Protein AF-A0A949HRX6-F1 (afdb_monomer_lite)

Secondary structure (DSSP, 8-state):
---GGGGGTTTHHHHHHHHHHHHHHHHHHHHHHHHHHHHHHHHHHTTB---HHHHHHHHHHHTHHHHHHHHHHHHHHHTTSS-HHHHHHHHHHHHHHHHHHHHHHHHHSPBPPPPPP---TT----

Foldseek 3Di:
DDDPCVVCVVVVVVVVVVVVVVVVVVVLLVQLVVQLVVLVVLLVVVQFPADSVRSSVQLSVLLVVLVVLLVVLVVCVVVVNDDPVVNVVSVVSSVVSSVVSSNVVSVVGDGNDPDDPPPDPPPDDD

Radius of gyration: 23.55 Å; chains: 1; bounding box: 54×34×90 Å

Sequence (126 aa):
LEPLWNAWAPLLPIFSAAVIAIGLLLCWTVLAAVYFFPVRLAGFFMNRHINLMAAWKLSAAALLPGALVMTGGVLLYNAGWLQLAAFGGFFVAHFVIGWIYAAMSLVFVPRATGAPPKGNPFKKKR

Structure (mmCIF, N/CA/C/O backbone):
data_AF-A0A949HRX6-F1
#
_entry.id   AF-A0A949HRX6-F1
#
loop_
_atom_site.group_PDB
_atom_site.id
_atom_site.type_symbol
_atom_site.label_atom_id
_atom_site.label_alt_id
_atom_site.label_comp_id
_atom_site.label_asym_id
_atom_site.label_entity_id
_atom_site.label_seq_id
_atom_site.pdbx_PDB_ins_code
_atom_site.Cartn_x
_atom_site.Cartn_y
_atom_site.Cartn_z
_atom_site.occupancy
_atom_site.B_iso_or_equiv
_atom_site.auth_seq_id
_atom_site.auth_comp_id
_atom_site.auth_asym_id
_atom_site.auth_atom_id
_atom_site.pdbx_PDB_model_num
ATOM 1 N N . LEU A 1 1 ? 15.149 1.692 -44.401 1.00 76.00 1 LEU A N 1
ATOM 2 C CA . LEU A 1 1 ? 14.090 2.508 -43.770 1.00 76.00 1 LEU A CA 1
ATOM 3 C C . LEU A 1 1 ? 14.263 2.363 -42.273 1.00 76.00 1 LEU A C 1
ATOM 5 O O . LEU A 1 1 ? 14.181 1.238 -41.796 1.00 76.00 1 LEU A O 1
ATOM 9 N N . GLU A 1 2 ? 14.580 3.443 -41.561 1.00 80.75 2 GLU A N 1
ATOM 10 C CA . GLU A 1 2 ? 14.534 3.389 -40.100 1.00 80.75 2 GLU A CA 1
ATOM 11 C C . GLU A 1 2 ? 13.076 3.394 -39.623 1.00 80.75 2 GLU A C 1
ATOM 13 O O . GLU A 1 2 ? 12.230 4.039 -40.252 1.00 80.75 2 GLU A O 1
ATOM 18 N N . PRO A 1 3 ? 12.750 2.670 -38.543 1.00 84.81 3 PRO A N 1
ATOM 19 C CA . PRO A 1 3 ? 11.408 2.688 -37.989 1.00 84.81 3 PRO A CA 1
ATOM 20 C C . PRO A 1 3 ? 11.033 4.084 -37.476 1.00 84.81 3 PRO A C 1
ATOM 22 O O . PRO A 1 3 ? 11.808 4.718 -36.765 1.00 84.81 3 PRO A O 1
ATOM 25 N N . LEU A 1 4 ? 9.800 4.529 -37.733 1.00 83.44 4 LEU A N 1
ATOM 26 C CA . LEU A 1 4 ? 9.283 5.825 -37.257 1.00 83.44 4 LEU A CA 1
ATOM 27 C C . LEU A 1 4 ? 9.325 5.990 -35.723 1.00 83.44 4 LEU A C 1
ATOM 29 O O . LEU A 1 4 ? 9.317 7.114 -35.224 1.00 83.44 4 LEU A O 1
ATOM 33 N N . TRP A 1 5 ? 9.393 4.891 -34.962 1.00 81.94 5 TRP A N 1
ATOM 34 C CA . TRP A 1 5 ? 9.482 4.932 -33.500 1.00 81.94 5 TRP A CA 1
ATOM 35 C C . TRP A 1 5 ? 10.867 5.358 -32.981 1.00 81.94 5 TRP A C 1
ATOM 37 O O . TRP A 1 5 ? 10.948 5.820 -31.843 1.00 81.94 5 TRP A O 1
ATOM 47 N N . ASN A 1 6 ? 11.928 5.305 -33.804 1.00 86.81 6 ASN A N 1
ATOM 48 C CA . ASN A 1 6 ? 13.269 5.772 -33.419 1.00 86.81 6 ASN A CA 1
ATOM 49 C C . ASN A 1 6 ? 13.277 7.259 -33.027 1.00 86.81 6 ASN A C 1
ATOM 51 O O . ASN A 1 6 ? 14.000 7.643 -32.111 1.00 86.81 6 ASN A O 1
ATOM 55 N N . ALA A 1 7 ? 12.422 8.085 -33.642 1.00 88.00 7 ALA A N 1
ATOM 56 C CA . ALA A 1 7 ? 12.286 9.504 -33.296 1.00 88.00 7 ALA A CA 1
ATOM 57 C C . ALA A 1 7 ? 11.793 9.733 -31.852 1.00 88.00 7 ALA A C 1
ATOM 59 O O . ALA A 1 7 ? 12.053 10.778 -31.260 1.00 88.00 7 ALA A O 1
ATOM 60 N N . TRP A 1 8 ? 11.106 8.746 -31.272 1.00 87.19 8 TRP A N 1
ATOM 61 C CA . TRP A 1 8 ? 10.534 8.805 -29.926 1.00 87.19 8 TRP A CA 1
ATOM 62 C C . TRP A 1 8 ? 11.324 7.976 -28.909 1.00 87.19 8 TRP A C 1
ATOM 64 O O . TRP A 1 8 ? 11.012 8.031 -27.721 1.00 87.19 8 TRP A O 1
ATOM 74 N N . ALA A 1 9 ? 12.361 7.247 -29.339 1.00 88.06 9 ALA A N 1
ATOM 75 C CA . ALA A 1 9 ? 13.183 6.380 -28.495 1.00 88.06 9 ALA A CA 1
ATOM 76 C C . ALA A 1 9 ? 13.640 7.015 -27.162 1.00 88.06 9 ALA A C 1
ATOM 78 O O . ALA A 1 9 ? 13.480 6.354 -26.135 1.00 88.06 9 ALA A O 1
ATOM 79 N N . PRO A 1 10 ? 14.126 8.277 -27.102 1.00 88.12 10 PRO A N 1
ATOM 80 C CA . PRO A 1 10 ? 14.511 8.885 -25.824 1.00 88.12 10 PRO A CA 1
ATOM 81 C C . PRO A 1 10 ? 13.317 9.220 -24.913 1.00 88.12 10 PRO A C 1
ATOM 83 O O . PRO A 1 10 ? 13.479 9.311 -23.698 1.00 88.12 10 PRO A O 1
ATOM 86 N N . LEU A 1 11 ? 12.115 9.390 -25.471 1.00 93.12 11 LEU A N 1
ATOM 87 C CA . LEU A 1 11 ? 10.901 9.728 -24.723 1.00 93.12 11 LEU A CA 1
ATOM 88 C C . LEU A 1 11 ? 10.148 8.489 -24.216 1.00 93.12 11 LEU A C 1
ATOM 90 O O . LEU A 1 11 ? 9.451 8.571 -23.203 1.00 93.12 11 LEU A O 1
ATOM 94 N N . LEU A 1 12 ? 10.292 7.335 -24.878 1.00 91.69 12 LEU A N 1
ATOM 95 C CA . LEU A 1 12 ? 9.595 6.097 -24.505 1.00 91.69 12 LEU A CA 1
ATOM 96 C C . LEU A 1 12 ? 9.814 5.684 -23.035 1.00 91.69 12 LEU A C 1
ATOM 98 O O . LEU A 1 12 ? 8.821 5.348 -22.383 1.00 91.69 12 LEU A O 1
ATOM 102 N N . PRO A 1 13 ? 11.030 5.747 -22.453 1.00 92.75 13 PRO A N 1
ATOM 103 C CA . PRO A 1 13 ? 11.227 5.425 -21.039 1.00 92.75 13 PRO A CA 1
ATOM 104 C C . PRO A 1 13 ? 10.506 6.393 -20.097 1.00 92.75 13 PRO A C 1
ATOM 106 O O . PRO A 1 13 ? 9.977 5.965 -19.075 1.00 92.75 13 PRO A O 1
ATOM 109 N N . ILE A 1 14 ? 10.433 7.681 -20.453 1.00 94.00 14 ILE A N 1
ATOM 110 C CA . ILE A 1 14 ? 9.766 8.714 -19.647 1.00 94.00 14 ILE A CA 1
ATOM 111 C C . ILE A 1 14 ? 8.262 8.446 -19.604 1.00 94.00 14 ILE A C 1
ATOM 113 O O . ILE A 1 14 ? 7.671 8.392 -18.525 1.00 94.00 14 ILE A O 1
ATOM 117 N N . PHE A 1 15 ? 7.645 8.217 -20.767 1.00 94.81 15 PHE A N 1
ATOM 118 C CA . PHE A 1 15 ? 6.227 7.866 -20.834 1.00 94.81 15 PHE A CA 1
ATOM 119 C C . PHE A 1 15 ? 5.935 6.546 -20.127 1.00 94.81 15 PHE A C 1
ATOM 121 O O . PHE A 1 15 ? 4.953 6.451 -19.395 1.00 94.81 15 PHE A O 1
ATOM 128 N N . SER A 1 16 ? 6.812 5.554 -20.284 1.00 94.69 16 SER A N 1
ATOM 129 C CA . SER A 1 16 ? 6.663 4.262 -19.612 1.00 94.69 16 SER A CA 1
ATOM 130 C C . SER A 1 16 ? 6.701 4.425 -18.094 1.00 94.69 16 SER A C 1
ATOM 132 O O . SER A 1 16 ? 5.810 3.938 -17.403 1.00 94.69 16 SER A O 1
ATOM 134 N N . ALA A 1 17 ? 7.676 5.174 -17.569 1.00 94.19 17 ALA A N 1
ATOM 135 C CA . ALA A 1 17 ? 7.780 5.465 -16.144 1.00 94.19 17 ALA A CA 1
ATOM 136 C C . ALA A 1 17 ? 6.542 6.207 -15.620 1.00 94.19 17 ALA A C 1
ATOM 138 O O . ALA A 1 17 ? 6.011 5.840 -14.573 1.00 94.19 17 ALA A O 1
ATOM 139 N N . ALA A 1 18 ? 6.041 7.201 -16.361 1.00 97.19 18 ALA A N 1
ATOM 140 C CA . ALA A 1 18 ? 4.844 7.949 -15.984 1.00 97.19 18 ALA A CA 1
ATOM 141 C C . ALA A 1 18 ? 3.590 7.060 -15.944 1.00 97.19 18 ALA A C 1
ATOM 143 O O . ALA A 1 18 ? 2.855 7.074 -14.957 1.00 97.19 18 ALA A O 1
ATOM 144 N N . VAL A 1 19 ? 3.364 6.249 -16.982 1.00 97.94 19 VAL A N 1
ATOM 145 C CA . VAL A 1 19 ? 2.221 5.325 -17.055 1.00 97.94 19 VAL A CA 1
ATOM 146 C C . VAL A 1 19 ? 2.285 4.292 -15.933 1.00 97.94 19 VAL A C 1
ATOM 148 O O . VAL A 1 19 ? 1.279 4.057 -15.266 1.00 97.94 19 VAL A O 1
ATOM 151 N N . ILE A 1 20 ? 3.463 3.718 -15.672 1.00 96.44 20 ILE A N 1
ATOM 152 C CA . ILE A 1 20 ? 3.662 2.756 -14.582 1.00 96.44 20 ILE A CA 1
ATOM 153 C C . ILE A 1 20 ? 3.402 3.420 -13.227 1.00 96.44 20 ILE A C 1
ATOM 155 O O . ILE A 1 20 ? 2.685 2.852 -12.408 1.00 96.44 20 ILE A O 1
ATOM 159 N N . ALA A 1 21 ? 3.926 4.625 -12.990 1.00 95.75 21 ALA A N 1
ATOM 160 C CA . ALA A 1 21 ? 3.720 5.343 -11.736 1.00 95.75 21 ALA A CA 1
ATOM 161 C C . ALA A 1 21 ? 2.233 5.639 -11.485 1.00 95.75 21 ALA A C 1
ATOM 163 O O . ALA A 1 21 ? 1.723 5.368 -10.398 1.00 95.75 21 ALA A O 1
ATOM 164 N N . ILE A 1 22 ? 1.515 6.129 -12.499 1.00 98.12 22 ILE A N 1
ATOM 165 C CA . ILE A 1 22 ? 0.070 6.380 -12.409 1.00 98.12 22 ILE A CA 1
ATOM 166 C C . ILE A 1 22 ? -0.684 5.069 -12.161 1.00 98.12 22 ILE A C 1
ATOM 168 O O . ILE A 1 22 ? -1.511 5.001 -11.253 1.00 98.12 22 ILE A O 1
ATOM 172 N N . GLY A 1 23 ? -0.370 4.016 -12.920 1.00 97.88 23 GLY A N 1
ATOM 173 C CA . GLY A 1 23 ? -0.967 2.693 -12.748 1.00 97.88 23 GLY A CA 1
ATOM 174 C C . GLY A 1 23 ? -0.764 2.144 -11.335 1.00 97.88 23 GLY A C 1
ATOM 175 O O . GLY A 1 23 ? -1.715 1.667 -10.723 1.00 97.88 23 GLY A O 1
ATOM 176 N N . LEU A 1 24 ? 0.439 2.284 -10.773 1.00 95.38 24 LEU A N 1
ATOM 177 C CA . LEU A 1 24 ? 0.745 1.876 -9.400 1.00 95.38 24 LEU A CA 1
ATOM 178 C C . LEU A 1 24 ? -0.077 2.655 -8.368 1.00 95.38 24 LEU A C 1
ATOM 180 O O . LEU A 1 24 ? -0.629 2.044 -7.456 1.00 95.38 24 LEU A O 1
ATOM 184 N N . LEU A 1 25 ? -0.207 3.977 -8.515 1.00 96.50 25 LEU A N 1
ATOM 185 C CA . LEU A 1 25 ? -1.017 4.803 -7.612 1.00 96.50 25 LEU A CA 1
ATOM 186 C C . LEU A 1 25 ? -2.510 4.457 -7.695 1.00 96.50 25 LEU A C 1
ATOM 188 O O . LEU A 1 25 ? -3.195 4.420 -6.670 1.00 96.50 25 LEU A O 1
ATOM 192 N N . LEU A 1 26 ? -3.017 4.152 -8.891 1.00 97.94 26 LEU A N 1
ATOM 193 C CA . LEU A 1 26 ? -4.387 3.675 -9.079 1.00 97.94 26 LEU A CA 1
ATOM 194 C C . LEU A 1 26 ? -4.591 2.303 -8.428 1.00 97.94 26 LEU A C 1
ATOM 196 O O . LEU A 1 26 ? -5.524 2.142 -7.643 1.00 97.94 26 LEU A O 1
ATOM 200 N N . CYS A 1 27 ? -3.691 1.346 -8.672 1.00 96.62 27 CYS A N 1
ATOM 201 C CA . CYS A 1 27 ? -3.720 0.032 -8.028 1.00 96.62 27 CYS A CA 1
ATOM 202 C C . CYS A 1 27 ? -3.681 0.154 -6.503 1.00 96.62 27 CYS A C 1
ATOM 204 O O . CYS A 1 27 ? -4.458 -0.505 -5.819 1.00 96.62 27 CYS A O 1
ATOM 206 N N . TRP A 1 28 ? -2.840 1.037 -5.963 1.00 96.88 28 TRP A N 1
ATOM 207 C CA . TRP A 1 28 ? -2.770 1.305 -4.527 1.00 96.88 28 TRP A CA 1
ATOM 208 C C . TRP A 1 28 ? -4.098 1.841 -3.992 1.00 96.88 28 TRP A C 1
ATOM 210 O O . TRP A 1 28 ? -4.615 1.348 -2.992 1.00 96.88 28 TRP A O 1
ATOM 220 N N . THR A 1 29 ? -4.683 2.820 -4.681 1.00 96.88 29 THR A N 1
ATOM 221 C CA . THR A 1 29 ? -5.964 3.437 -4.311 1.00 96.88 29 THR A CA 1
ATOM 222 C C . THR A 1 29 ? -7.085 2.397 -4.285 1.00 96.88 29 THR A C 1
ATOM 224 O O . THR A 1 29 ? -7.847 2.329 -3.316 1.00 96.88 29 THR A O 1
ATOM 227 N N . VAL A 1 30 ? -7.151 1.548 -5.315 1.00 97.69 30 VAL A N 1
ATOM 228 C CA . VAL A 1 30 ? -8.107 0.438 -5.415 1.00 97.69 30 VAL A CA 1
ATOM 229 C C . VAL A 1 30 ? -7.870 -0.579 -4.304 1.00 97.69 30 VAL A C 1
ATOM 231 O O . VAL A 1 30 ? -8.815 -0.972 -3.627 1.00 97.69 30 VAL A O 1
ATOM 234 N N . LEU A 1 31 ? -6.622 -0.970 -4.049 1.00 97.00 31 LEU A N 1
ATOM 235 C CA . LEU A 1 31 ? -6.305 -1.952 -3.017 1.00 97.00 31 LEU A CA 1
ATOM 236 C C . LEU A 1 31 ? -6.645 -1.427 -1.617 1.00 97.00 31 LEU A C 1
ATOM 238 O O . LEU A 1 31 ? -7.227 -2.149 -0.813 1.00 97.00 31 LEU A O 1
ATOM 242 N N . ALA A 1 32 ? -6.395 -0.144 -1.347 1.00 97.44 32 ALA A N 1
ATOM 243 C CA . ALA A 1 32 ? -6.849 0.515 -0.128 1.00 97.44 32 ALA A CA 1
ATOM 244 C C . ALA A 1 32 ? -8.383 0.512 -0.016 1.00 97.44 32 ALA A C 1
ATOM 246 O O . ALA A 1 32 ? -8.916 0.314 1.076 1.00 97.44 32 ALA A O 1
ATOM 247 N N . ALA A 1 33 ? -9.100 0.691 -1.131 1.00 97.38 33 ALA A N 1
ATOM 248 C CA . ALA A 1 33 ? -10.559 0.585 -1.181 1.00 97.38 33 ALA A CA 1
ATOM 249 C C . ALA A 1 33 ? -11.069 -0.862 -1.005 1.00 97.38 33 ALA A C 1
ATOM 251 O O . ALA A 1 33 ? -12.179 -1.074 -0.534 1.00 97.38 33 ALA A O 1
ATOM 252 N N . VAL A 1 34 ? -10.270 -1.880 -1.311 1.00 97.50 34 VAL A N 1
ATOM 253 C CA . VAL A 1 34 ? -10.601 -3.269 -0.955 1.00 97.50 34 VAL A CA 1
ATOM 254 C C . VAL A 1 34 ? -10.331 -3.513 0.533 1.00 97.50 34 VAL A C 1
ATOM 256 O O . VAL A 1 34 ? -11.158 -4.094 1.233 1.00 97.50 34 VAL A O 1
ATOM 259 N N . TYR A 1 35 ? -9.198 -3.028 1.045 1.00 97.06 35 TYR A N 1
ATOM 260 C CA . TYR A 1 35 ? -8.733 -3.286 2.411 1.00 97.06 35 TYR A CA 1
ATOM 261 C C . TYR A 1 35 ? -9.477 -2.463 3.472 1.00 97.06 35 TYR A C 1
ATOM 263 O O . TYR A 1 35 ? -9.526 -2.882 4.632 1.00 97.06 35 TYR A O 1
ATOM 271 N N . PHE A 1 36 ? -10.122 -1.343 3.111 1.00 96.06 36 PHE A N 1
ATOM 272 C CA . PHE A 1 36 ? -10.884 -0.565 4.096 1.00 96.06 36 PHE A CA 1
ATOM 273 C C . PHE A 1 36 ? -11.974 -1.414 4.746 1.00 96.06 36 PHE A C 1
ATOM 275 O O . PHE A 1 36 ? -12.228 -1.247 5.937 1.00 96.06 36 PHE A O 1
ATOM 282 N N . PHE A 1 37 ? -12.621 -2.304 3.987 1.00 96.50 37 PHE A N 1
ATOM 283 C CA . PHE A 1 37 ? -13.730 -3.109 4.483 1.00 96.50 37 PHE A CA 1
ATOM 284 C C . PHE A 1 37 ? -13.303 -4.048 5.625 1.00 96.50 37 PHE A C 1
ATOM 286 O O . PHE A 1 37 ? -13.847 -3.910 6.727 1.00 96.50 37 PHE A O 1
ATOM 293 N N . PRO A 1 38 ? -12.305 -4.938 5.450 1.00 97.00 38 PRO A N 1
ATOM 294 C CA . PRO A 1 38 ? -11.827 -5.784 6.539 1.00 97.00 38 PRO A CA 1
ATOM 295 C C . PRO A 1 38 ? -11.241 -4.971 7.703 1.00 97.00 38 PRO A C 1
ATOM 297 O O . PRO A 1 38 ? -11.516 -5.299 8.855 1.00 97.00 38 PRO A O 1
ATOM 300 N N . VAL A 1 39 ? -10.518 -3.872 7.446 1.00 97.62 39 VAL A N 1
ATOM 301 C CA . VAL A 1 39 ? -9.989 -2.991 8.510 1.00 97.62 39 VAL A CA 1
ATOM 302 C C . VAL A 1 39 ? -11.118 -2.354 9.325 1.00 97.62 39 VAL A C 1
ATOM 304 O O . VAL A 1 39 ? -11.068 -2.320 10.556 1.00 97.62 39 VAL A O 1
ATOM 307 N N . ARG A 1 40 ? -12.175 -1.878 8.660 1.00 97.38 40 ARG A N 1
ATOM 308 C CA . ARG A 1 40 ? -13.349 -1.276 9.301 1.00 97.38 40 ARG A CA 1
ATOM 309 C C . ARG A 1 40 ? -14.129 -2.293 10.128 1.00 97.38 40 ARG A C 1
ATOM 311 O O . ARG A 1 40 ? -14.619 -1.934 11.204 1.00 97.38 40 ARG A O 1
ATOM 318 N N . LEU A 1 41 ? -14.258 -3.518 9.622 1.00 97.06 41 LEU A N 1
ATOM 319 C CA . LEU A 1 41 ? -14.944 -4.619 10.290 1.00 97.06 41 LEU A CA 1
ATOM 320 C C . LEU A 1 41 ? -14.168 -5.084 11.529 1.00 97.06 41 LEU A C 1
ATOM 322 O O . LEU A 1 41 ? -14.731 -5.159 12.617 1.00 97.06 41 LEU A O 1
ATOM 326 N N . ALA A 1 42 ? -12.860 -5.304 11.401 1.00 96.75 42 ALA A N 1
ATOM 327 C CA . ALA A 1 42 ? -12.000 -5.654 12.528 1.00 96.75 42 ALA A CA 1
ATOM 328 C C . ALA A 1 42 ? -11.972 -4.540 13.588 1.00 96.75 42 ALA A C 1
ATOM 330 O O . ALA A 1 42 ? -12.137 -4.807 14.778 1.00 96.75 42 ALA A O 1
ATOM 331 N N . GLY A 1 43 ? -11.867 -3.274 13.166 1.00 96.00 43 GLY A N 1
ATOM 332 C CA . GLY A 1 43 ? -11.947 -2.124 14.066 1.00 96.00 43 GLY A CA 1
ATOM 333 C C . GLY A 1 43 ? -13.263 -2.066 14.846 1.00 96.00 43 GLY A C 1
ATOM 334 O O . GLY A 1 43 ? -13.247 -1.769 16.039 1.00 96.00 43 GLY A O 1
ATOM 335 N N . PHE A 1 44 ? -14.389 -2.412 14.213 1.00 94.38 44 PHE A N 1
ATOM 336 C CA . PHE A 1 44 ? -15.685 -2.518 14.889 1.00 94.38 44 PHE A CA 1
ATOM 337 C C . PHE A 1 44 ? -15.671 -3.582 15.993 1.00 94.38 44 PHE A C 1
ATOM 339 O O . PHE A 1 44 ? -15.970 -3.262 17.141 1.00 94.38 44 PHE A O 1
ATOM 346 N N . PHE A 1 45 ? -15.257 -4.814 15.679 1.00 94.81 45 PHE A N 1
ATOM 347 C CA . PHE A 1 45 ? -15.201 -5.904 16.663 1.00 94.81 45 PHE A CA 1
ATOM 348 C C . PHE A 1 45 ? -14.207 -5.643 17.803 1.00 94.81 45 PHE A C 1
ATOM 350 O O . PHE A 1 45 ? -14.405 -6.101 18.924 1.00 94.81 45 PHE A O 1
ATOM 357 N N . MET A 1 46 ? -13.159 -4.861 17.545 1.00 94.50 46 MET A N 1
ATOM 358 C CA . MET A 1 46 ? -12.168 -4.458 18.544 1.00 94.50 46 MET A CA 1
ATOM 359 C C . MET A 1 46 ? -12.574 -3.213 19.358 1.00 94.50 46 MET A C 1
ATOM 361 O O . MET A 1 46 ? -11.742 -2.694 20.108 1.00 94.50 46 MET A O 1
ATOM 365 N N . ASN A 1 47 ? -13.808 -2.708 19.211 1.00 94.62 47 ASN A N 1
ATOM 366 C CA . ASN A 1 47 ? -14.285 -1.462 19.825 1.00 94.62 47 ASN A CA 1
ATOM 367 C C . ASN A 1 47 ? -13.353 -0.267 19.545 1.00 94.62 47 ASN A C 1
ATOM 369 O O . ASN A 1 47 ? -12.998 0.493 20.448 1.00 94.62 47 ASN A O 1
ATOM 373 N N . ARG A 1 48 ? -12.907 -0.108 18.295 1.00 94.62 48 ARG A N 1
ATOM 374 C CA . ARG A 1 48 ? -12.043 0.996 17.851 1.00 94.62 48 ARG A CA 1
ATOM 375 C C . ARG A 1 48 ? -12.863 2.121 17.232 1.00 94.62 48 ARG A C 1
ATOM 377 O O . ARG A 1 48 ? -13.789 1.886 16.459 1.00 94.62 48 ARG A O 1
ATOM 384 N N . HIS A 1 49 ? -12.495 3.360 17.544 1.00 93.69 49 HIS A N 1
ATOM 385 C CA . HIS A 1 49 ? -13.124 4.559 17.002 1.00 93.69 49 HIS A CA 1
ATOM 386 C C . HIS A 1 49 ? -12.546 4.889 15.618 1.00 93.69 49 HIS A C 1
ATOM 388 O O . HIS A 1 49 ? -11.678 5.751 15.471 1.00 93.69 49 HIS A O 1
ATOM 394 N N . ILE A 1 50 ? -13.016 4.172 14.593 1.00 94.69 50 ILE A N 1
ATOM 395 C CA . ILE A 1 50 ? -12.569 4.339 13.207 1.00 94.69 50 ILE A CA 1
ATOM 396 C C . ILE A 1 50 ? -13.756 4.556 12.262 1.00 94.69 50 ILE A C 1
ATOM 398 O O . ILE A 1 50 ? -14.649 3.717 12.138 1.00 94.69 50 ILE A O 1
ATOM 402 N N . ASN A 1 51 ? -13.777 5.709 11.591 1.00 94.75 51 ASN A N 1
ATOM 403 C CA . ASN A 1 51 ? -14.758 6.004 10.545 1.00 94.75 51 ASN A CA 1
ATOM 404 C C . ASN A 1 51 ? -14.295 5.453 9.179 1.00 94.75 51 ASN A C 1
ATOM 406 O O . ASN A 1 51 ? -13.172 4.968 9.048 1.00 94.75 51 ASN A O 1
ATOM 410 N N . LEU A 1 52 ? -15.156 5.510 8.158 1.00 95.62 52 LEU A N 1
ATOM 411 C CA . LEU A 1 52 ? -14.862 4.951 6.827 1.00 95.62 52 LEU A CA 1
ATOM 412 C C . LEU A 1 52 ? -13.627 5.589 6.174 1.00 95.62 52 LEU A C 1
ATOM 414 O O . LEU A 1 52 ? -12.749 4.880 5.691 1.00 95.62 52 LEU A O 1
ATOM 418 N N . MET A 1 53 ? -13.531 6.919 6.217 1.00 96.75 53 MET A N 1
ATOM 419 C CA . MET A 1 53 ? -12.403 7.659 5.643 1.00 96.75 53 MET A CA 1
ATOM 420 C C . MET A 1 53 ? -11.086 7.324 6.357 1.00 96.75 53 MET A C 1
ATOM 422 O O . MET A 1 53 ? -10.055 7.135 5.718 1.00 96.75 53 MET A O 1
ATOM 426 N N . ALA A 1 54 ? -11.119 7.213 7.685 1.00 96.38 54 ALA A N 1
ATOM 427 C CA . ALA A 1 54 ? -9.973 6.818 8.492 1.00 96.38 54 ALA A CA 1
ATOM 428 C C . ALA A 1 54 ? -9.560 5.36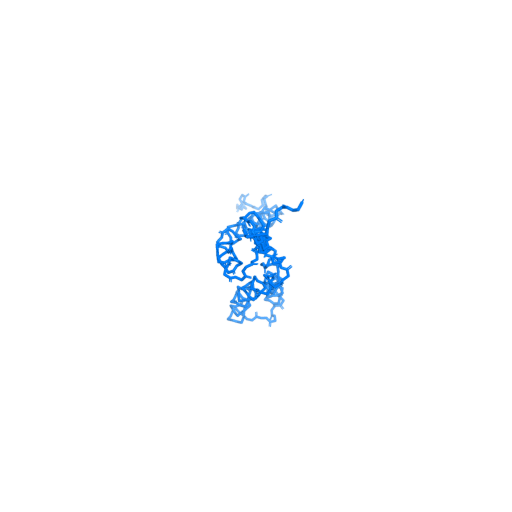7 8.210 1.00 96.38 54 ALA A C 1
ATOM 430 O O . ALA A 1 54 ? -8.371 5.108 8.076 1.00 96.38 54 ALA A O 1
ATOM 431 N N . ALA A 1 55 ? -10.512 4.442 8.051 1.00 97.56 55 ALA A N 1
ATOM 432 C CA . ALA A 1 55 ? -10.228 3.054 7.684 1.00 97.56 55 ALA A CA 1
ATOM 433 C C . ALA A 1 55 ? -9.571 2.948 6.303 1.00 97.56 55 ALA A C 1
ATOM 435 O O . ALA A 1 55 ? -8.605 2.205 6.145 1.00 97.56 55 ALA A O 1
ATOM 436 N N . TRP A 1 56 ? -10.040 3.722 5.323 1.00 98.00 56 TRP A N 1
ATOM 437 C CA . TRP A 1 56 ? -9.438 3.758 3.991 1.00 98.00 56 TRP A CA 1
ATOM 438 C C . TRP A 1 56 ? -8.016 4.333 4.013 1.00 98.00 56 TRP A C 1
ATOM 440 O O . TRP A 1 56 ? -7.096 3.705 3.494 1.00 98.00 56 TRP A O 1
ATOM 450 N N . LYS A 1 57 ? -7.800 5.466 4.698 1.00 97.88 57 LYS A N 1
ATOM 451 C CA . LYS A 1 57 ? -6.460 6.053 4.885 1.00 97.88 57 LYS A CA 1
ATOM 452 C C . LYS A 1 57 ? -5.507 5.112 5.623 1.00 97.88 57 LYS A C 1
ATOM 454 O O . LYS A 1 57 ? -4.354 4.975 5.224 1.00 97.88 57 LYS A O 1
ATOM 459 N N . LEU A 1 58 ? -5.990 4.450 6.674 1.00 98.06 58 LEU A N 1
ATOM 460 C CA . LEU A 1 58 ? -5.219 3.468 7.435 1.00 98.06 58 LEU A CA 1
ATOM 461 C C . LEU A 1 58 ? -4.835 2.273 6.560 1.00 98.06 58 LEU A C 1
ATOM 463 O O . LEU A 1 58 ? -3.691 1.836 6.593 1.00 98.06 58 LEU A O 1
ATOM 467 N N . SER A 1 59 ? -5.767 1.800 5.732 1.00 98.06 59 SER A N 1
ATOM 468 C CA . SER A 1 59 ? -5.527 0.720 4.771 1.00 98.06 59 SER A CA 1
ATOM 469 C C . SER A 1 59 ? -4.490 1.117 3.725 1.00 98.06 59 SER A C 1
ATOM 471 O O . SER A 1 59 ? -3.565 0.355 3.468 1.00 98.06 59 SER A O 1
ATOM 473 N N . ALA A 1 60 ? -4.585 2.330 3.173 1.00 97.94 60 ALA A N 1
ATOM 474 C CA . ALA A 1 60 ? -3.591 2.854 2.240 1.00 97.94 60 ALA A CA 1
ATOM 475 C C . ALA A 1 60 ? -2.193 2.922 2.876 1.00 97.94 60 ALA A C 1
ATOM 477 O O . ALA A 1 60 ? -1.223 2.487 2.259 1.00 97.94 60 ALA A O 1
ATOM 478 N N . ALA A 1 61 ? -2.090 3.411 4.116 1.00 97.56 61 ALA A N 1
ATOM 479 C CA . ALA A 1 61 ? -0.824 3.501 4.840 1.00 97.56 61 ALA A CA 1
ATOM 480 C C . ALA A 1 61 ? -0.248 2.121 5.202 1.00 97.56 61 ALA A C 1
ATOM 482 O O . ALA A 1 61 ? 0.958 1.914 5.095 1.00 97.56 61 ALA A O 1
ATOM 483 N N . ALA A 1 62 ? -1.095 1.160 5.580 1.00 97.62 62 ALA A N 1
ATOM 484 C CA . ALA A 1 62 ? -0.679 -0.197 5.933 1.00 97.62 62 ALA A CA 1
ATOM 485 C C . ALA A 1 62 ? -0.040 -0.968 4.763 1.00 97.62 62 ALA A C 1
ATOM 487 O O . ALA A 1 62 ? 0.705 -1.916 4.995 1.00 97.62 62 ALA A O 1
ATOM 488 N N . LEU A 1 63 ? -0.285 -0.552 3.516 1.00 97.31 63 LEU A N 1
ATOM 489 C CA . LEU A 1 63 ? 0.340 -1.135 2.326 1.00 97.31 63 LEU A CA 1
ATOM 490 C C . LEU A 1 63 ? 1.794 -0.664 2.109 1.00 97.31 63 LEU A C 1
ATOM 492 O O . LEU A 1 63 ? 2.539 -1.344 1.401 1.00 97.31 63 LEU A O 1
ATOM 496 N N . LEU A 1 64 ? 2.231 0.447 2.729 1.00 97.12 64 LEU A N 1
ATOM 497 C CA . LEU A 1 64 ? 3.582 1.015 2.548 1.00 97.12 64 LEU A CA 1
ATOM 498 C C . LEU A 1 64 ? 4.718 0.011 2.828 1.00 97.12 64 LEU A C 1
ATOM 500 O O . LEU A 1 64 ? 5.613 -0.105 1.990 1.00 97.12 64 LEU A O 1
ATOM 504 N N . PRO A 1 65 ? 4.724 -0.739 3.949 1.00 97.56 65 PRO A N 1
ATOM 505 C CA . PRO A 1 65 ? 5.833 -1.642 4.258 1.00 97.56 65 PRO A CA 1
ATOM 506 C C . PRO A 1 65 ? 5.922 -2.808 3.271 1.00 97.56 65 PRO A C 1
ATOM 508 O O . PRO A 1 65 ? 7.011 -3.174 2.836 1.00 97.56 65 PRO A O 1
ATOM 511 N N . GLY A 1 66 ? 4.775 -3.352 2.856 1.00 97.44 66 GLY A N 1
ATOM 512 C CA . GLY A 1 66 ? 4.725 -4.367 1.808 1.00 97.44 66 GLY A CA 1
ATOM 513 C C . GLY A 1 66 ? 5.241 -3.827 0.475 1.00 97.44 66 GLY A C 1
ATOM 514 O O . GLY A 1 66 ? 5.968 -4.519 -0.235 1.00 97.44 66 GLY A O 1
ATOM 515 N N . ALA A 1 67 ? 4.884 -2.592 0.112 1.00 96.56 67 ALA A N 1
ATOM 516 C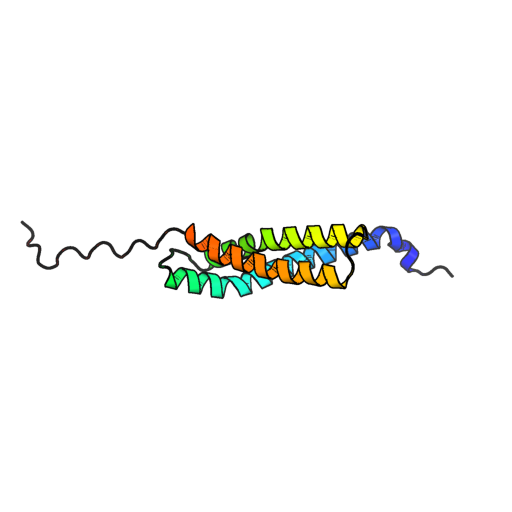 CA . ALA A 1 67 ? 5.391 -1.941 -1.096 1.00 96.56 67 ALA A CA 1
ATOM 517 C C . ALA A 1 67 ? 6.917 -1.756 -1.049 1.00 96.56 67 ALA A C 1
ATOM 519 O O . ALA A 1 67 ? 7.586 -2.001 -2.047 1.00 96.56 67 ALA A O 1
ATOM 520 N N . LEU A 1 68 ? 7.483 -1.410 0.113 1.00 97.75 68 LEU A N 1
ATOM 521 C CA . LEU A 1 68 ? 8.933 -1.297 0.289 1.00 97.75 68 LEU A CA 1
ATOM 522 C C . LEU A 1 68 ? 9.652 -2.634 0.052 1.00 97.75 68 LEU A C 1
ATOM 524 O O . LEU A 1 68 ? 10.676 -2.664 -0.631 1.00 97.75 68 LEU A O 1
ATOM 528 N N . VAL A 1 69 ? 9.095 -3.741 0.555 1.00 98.12 69 VAL A N 1
ATOM 529 C CA . VAL A 1 69 ? 9.622 -5.090 0.285 1.00 98.12 69 VAL A CA 1
ATOM 530 C C . VAL A 1 69 ? 9.590 -5.400 -1.207 1.00 98.12 69 VAL A C 1
ATOM 532 O O . VAL A 1 69 ? 10.597 -5.849 -1.753 1.00 98.12 69 VAL A O 1
ATOM 535 N N . MET A 1 70 ? 8.482 -5.100 -1.888 1.00 97.88 70 MET A N 1
ATOM 536 C CA . MET A 1 70 ? 8.380 -5.305 -3.334 1.00 97.88 70 MET A CA 1
ATOM 537 C C . MET A 1 70 ? 9.413 -4.475 -4.107 1.00 97.88 70 MET A C 1
ATOM 539 O O . MET A 1 70 ? 10.079 -5.005 -4.993 1.00 97.88 70 MET A O 1
ATOM 543 N N . THR A 1 71 ? 9.603 -3.204 -3.743 1.00 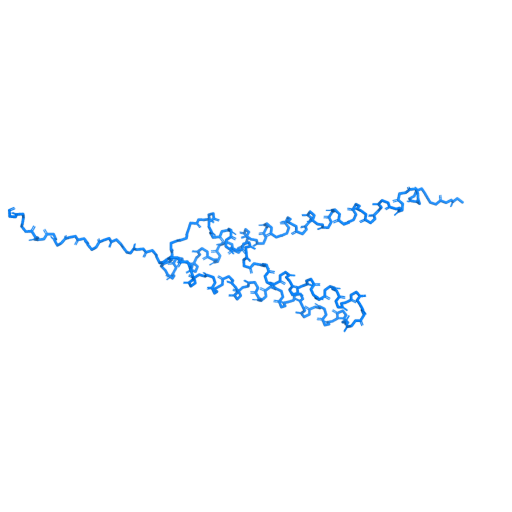97.12 71 THR A N 1
ATOM 544 C CA . THR A 1 71 ? 10.629 -2.333 -4.336 1.00 97.12 71 THR A CA 1
ATOM 545 C C . THR A 1 71 ? 12.027 -2.927 -4.171 1.00 97.12 71 THR A C 1
ATOM 547 O O . THR A 1 71 ? 12.783 -2.982 -5.139 1.00 97.12 71 THR A O 1
ATOM 550 N N . GLY A 1 72 ? 12.358 -3.440 -2.982 1.00 97.94 72 GLY A N 1
ATOM 551 C CA . GLY A 1 72 ? 13.607 -4.169 -2.759 1.00 97.94 72 GLY A CA 1
ATOM 552 C C . GLY A 1 72 ? 13.741 -5.386 -3.680 1.00 97.94 72 GLY A C 1
ATOM 553 O O . GLY A 1 72 ? 14.771 -5.554 -4.327 1.00 97.94 72 GLY A O 1
ATOM 554 N N . GLY A 1 73 ? 12.679 -6.185 -3.816 1.00 98.12 73 GLY A N 1
ATOM 555 C CA . GLY A 1 73 ? 12.637 -7.328 -4.733 1.00 98.12 73 GLY A CA 1
ATOM 556 C C . GLY A 1 73 ? 12.883 -6.943 -6.196 1.00 98.12 73 GLY A C 1
ATOM 557 O O . GLY A 1 73 ? 13.636 -7.628 -6.884 1.00 98.12 73 GLY A O 1
ATOM 558 N N . VAL A 1 74 ? 12.308 -5.827 -6.663 1.00 97.62 74 VAL A N 1
ATOM 559 C CA . VAL A 1 74 ? 12.522 -5.303 -8.026 1.00 97.62 74 VAL A CA 1
ATOM 560 C C . VAL A 1 74 ? 13.983 -4.909 -8.238 1.00 97.62 74 VAL A C 1
ATOM 562 O O . VAL A 1 74 ? 14.566 -5.273 -9.258 1.00 97.62 74 VAL A O 1
ATOM 565 N N . LEU A 1 75 ? 14.595 -4.213 -7.274 1.00 98.06 75 LEU A N 1
ATOM 566 C CA . LEU A 1 75 ? 16.005 -3.820 -7.357 1.00 98.06 75 LEU A CA 1
ATOM 567 C C . LEU A 1 75 ? 16.934 -5.040 -7.381 1.00 98.06 75 LEU A C 1
ATOM 569 O O . LEU A 1 75 ? 17.847 -5.095 -8.201 1.00 98.06 75 LEU A O 1
ATOM 573 N N . LEU A 1 76 ? 16.672 -6.038 -6.531 1.00 98.25 76 LEU A N 1
ATOM 574 C CA . LEU A 1 76 ? 17.443 -7.283 -6.484 1.00 98.25 76 LEU A CA 1
ATOM 575 C C . LEU A 1 76 ? 17.308 -8.105 -7.770 1.00 98.25 76 LEU A C 1
ATOM 577 O O . LEU A 1 76 ? 18.297 -8.654 -8.256 1.00 98.25 76 LEU A O 1
ATOM 581 N N . TYR A 1 77 ? 16.102 -8.170 -8.336 1.00 98.00 77 TYR A N 1
ATOM 582 C CA . TYR A 1 77 ? 15.852 -8.828 -9.616 1.00 98.00 77 TYR A CA 1
ATOM 583 C C . TYR A 1 77 ? 16.587 -8.120 -10.759 1.00 98.00 77 TYR A C 1
ATOM 585 O O . TYR A 1 77 ? 17.301 -8.764 -11.522 1.00 98.00 77 TYR A O 1
ATOM 593 N N . ASN A 1 78 ? 16.498 -6.789 -10.828 1.00 97.00 78 ASN A N 1
ATOM 594 C CA . ASN A 1 78 ? 17.202 -5.993 -11.834 1.00 97.00 78 ASN A CA 1
ATOM 595 C C . ASN A 1 78 ? 18.735 -6.098 -11.712 1.00 97.00 78 ASN A C 1
ATOM 597 O O . ASN A 1 78 ? 19.432 -6.091 -12.721 1.00 97.00 78 ASN A O 1
ATOM 601 N N . ALA A 1 79 ? 19.264 -6.231 -10.492 1.00 97.81 79 ALA A N 1
ATOM 602 C CA . ALA A 1 79 ? 20.689 -6.463 -10.241 1.00 97.81 79 ALA A CA 1
ATOM 603 C C . ALA A 1 79 ? 21.156 -7.896 -10.580 1.00 97.81 79 ALA A C 1
ATOM 605 O O . ALA A 1 79 ? 22.344 -8.193 -10.473 1.00 97.81 79 ALA A O 1
ATOM 606 N N . GLY A 1 80 ? 20.242 -8.799 -10.956 1.00 97.69 80 GLY A N 1
ATOM 607 C CA . GLY A 1 80 ? 20.545 -10.202 -11.247 1.00 97.69 80 GLY A CA 1
ATOM 608 C C . GLY A 1 80 ? 20.796 -11.066 -10.005 1.00 97.69 80 GLY A C 1
ATOM 609 O O . GLY A 1 80 ? 21.223 -12.209 -10.135 1.00 97.69 80 GLY A O 1
ATOM 610 N N . TRP A 1 81 ? 20.533 -10.550 -8.800 1.00 98.06 81 TRP A N 1
ATOM 611 C CA . TRP A 1 81 ? 20.720 -11.280 -7.536 1.00 98.06 81 TRP A CA 1
ATOM 612 C C . TRP A 1 81 ? 19.517 -12.150 -7.167 1.00 98.06 81 TRP A C 1
ATOM 614 O O . TRP A 1 81 ? 19.588 -12.960 -6.244 1.00 98.06 81 TRP A O 1
ATOM 624 N N . LEU A 1 82 ? 18.401 -11.980 -7.876 1.00 97.62 82 LEU A N 1
ATOM 625 C CA . LEU A 1 82 ? 17.160 -12.695 -7.634 1.00 97.62 82 LEU A CA 1
ATOM 626 C C . LEU A 1 82 ? 16.652 -13.306 -8.939 1.00 97.62 82 LEU A C 1
ATOM 628 O O . LEU A 1 82 ? 16.474 -12.609 -9.932 1.00 97.62 82 LEU A O 1
ATOM 632 N N . GLN A 1 83 ? 16.377 -14.609 -8.933 1.00 97.25 83 GLN A N 1
ATOM 633 C CA . GLN A 1 83 ? 15.710 -15.281 -10.050 1.00 97.25 83 GLN A CA 1
ATOM 634 C C . GLN A 1 83 ? 14.194 -15.034 -10.025 1.00 97.25 83 GLN A C 1
ATOM 636 O O . GLN A 1 83 ? 13.615 -14.787 -8.965 1.00 97.25 83 GLN A O 1
ATOM 641 N N . LEU A 1 84 ? 13.524 -15.184 -11.172 1.00 97.19 84 LEU A N 1
ATOM 642 C CA . LEU A 1 84 ? 12.088 -14.898 -11.312 1.00 97.19 84 LEU A CA 1
ATOM 643 C C . LEU A 1 84 ? 11.214 -15.670 -10.305 1.00 97.19 84 LEU A C 1
ATOM 645 O O . LEU A 1 84 ? 10.295 -15.105 -9.716 1.00 97.19 84 LEU A O 1
ATOM 649 N N . ALA A 1 85 ? 11.533 -16.943 -10.053 1.00 97.38 85 ALA A N 1
ATOM 650 C CA . ALA A 1 85 ? 10.816 -17.750 -9.066 1.00 97.38 85 ALA A CA 1
ATOM 651 C C . ALA A 1 85 ? 10.910 -17.156 -7.646 1.00 97.38 85 ALA A C 1
ATOM 653 O O . ALA A 1 85 ? 9.912 -17.086 -6.934 1.00 97.38 85 ALA A O 1
ATOM 654 N N . ALA A 1 86 ? 12.092 -16.676 -7.248 1.00 96.75 86 ALA A N 1
ATOM 655 C CA . ALA A 1 86 ? 12.300 -16.068 -5.936 1.00 96.75 86 ALA A CA 1
ATOM 656 C C . ALA A 1 86 ? 11.673 -14.664 -5.846 1.00 96.75 86 ALA A C 1
ATOM 658 O O . ALA A 1 86 ? 11.144 -14.291 -4.800 1.00 96.75 86 ALA A O 1
ATOM 659 N N . PHE A 1 87 ? 11.636 -13.919 -6.954 1.00 98.12 87 PHE A N 1
ATOM 660 C CA . PHE A 1 87 ? 10.889 -12.663 -7.067 1.00 98.12 87 PHE A CA 1
ATOM 661 C C . PHE A 1 87 ? 9.384 -12.849 -6.820 1.00 98.12 87 PHE A C 1
ATOM 663 O O . PHE A 1 87 ? 8.768 -12.028 -6.139 1.00 98.12 87 PHE A O 1
ATOM 670 N N . GLY A 1 88 ? 8.806 -13.976 -7.251 1.00 98.19 88 GLY A N 1
ATOM 671 C CA . GLY A 1 88 ? 7.435 -14.355 -6.888 1.00 98.19 88 GLY A CA 1
ATOM 672 C C . GLY A 1 88 ? 7.204 -14.427 -5.370 1.00 98.19 88 GLY A C 1
ATOM 673 O O . GLY A 1 88 ? 6.142 -14.044 -4.884 1.00 98.19 88 GLY A O 1
ATOM 674 N N . GLY A 1 89 ? 8.219 -14.824 -4.597 1.00 98.06 89 GLY A N 1
ATOM 675 C CA . GLY A 1 89 ? 8.171 -14.806 -3.133 1.00 98.06 89 GLY A CA 1
ATOM 676 C C . GLY A 1 89 ? 8.047 -13.394 -2.552 1.00 98.06 89 GLY A C 1
ATOM 677 O O . GLY A 1 89 ? 7.238 -13.175 -1.652 1.00 98.06 89 GLY A O 1
ATOM 678 N N . PHE A 1 90 ? 8.778 -12.416 -3.099 1.00 98.31 90 PHE A N 1
ATOM 679 C CA . PHE A 1 90 ? 8.654 -11.005 -2.705 1.00 98.31 90 PHE A CA 1
ATOM 680 C C . PHE A 1 90 ? 7.265 -10.448 -3.019 1.00 98.31 90 PHE A C 1
ATOM 682 O O . PHE A 1 90 ? 6.697 -9.727 -2.199 1.00 98.31 90 PHE A O 1
ATOM 689 N N . PHE A 1 91 ? 6.696 -10.833 -4.165 1.00 96.94 91 PHE A N 1
ATOM 690 C CA . PHE A 1 91 ? 5.335 -10.456 -4.538 1.00 96.94 91 PHE A CA 1
ATOM 691 C C . PHE A 1 91 ? 4.301 -10.975 -3.530 1.00 96.94 91 PHE A C 1
ATOM 693 O O . PHE A 1 91 ? 3.445 -10.217 -3.085 1.00 96.94 91 PHE A O 1
ATOM 700 N N . VAL A 1 92 ? 4.404 -12.235 -3.097 1.00 98.19 92 VAL A N 1
ATOM 701 C CA . VAL A 1 92 ? 3.514 -12.782 -2.056 1.00 98.19 92 VAL A CA 1
ATOM 702 C C . VAL A 1 92 ? 3.753 -12.096 -0.707 1.00 98.19 92 VAL A C 1
ATOM 704 O O . VAL A 1 92 ? 2.799 -11.667 -0.052 1.00 98.19 92 VAL A O 1
ATOM 707 N N . ALA A 1 93 ? 5.016 -11.947 -0.298 1.00 98.06 93 ALA A N 1
ATOM 708 C CA . ALA A 1 93 ? 5.387 -11.320 0.969 1.00 98.06 93 ALA A CA 1
ATOM 709 C C . ALA A 1 93 ? 4.867 -9.878 1.078 1.00 98.06 93 ALA A C 1
ATOM 711 O O . ALA A 1 93 ? 4.391 -9.477 2.138 1.00 98.06 93 ALA A O 1
ATOM 712 N N . HIS A 1 94 ? 4.886 -9.125 -0.025 1.00 97.56 94 HIS A N 1
ATOM 713 C CA . HIS A 1 94 ? 4.321 -7.781 -0.128 1.00 97.56 94 HIS A CA 1
ATOM 714 C C . HIS A 1 94 ? 2.864 -7.713 0.367 1.00 97.56 94 HIS A C 1
ATOM 716 O O . HIS A 1 94 ? 2.536 -6.849 1.185 1.00 97.56 94 HIS A O 1
ATOM 722 N N . PHE A 1 95 ? 2.003 -8.650 -0.048 1.00 96.69 95 PHE A N 1
ATOM 723 C CA . PHE A 1 95 ? 0.608 -8.676 0.405 1.00 96.69 95 PHE A CA 1
ATOM 724 C C . PHE A 1 95 ? 0.479 -9.122 1.859 1.00 96.69 95 PHE A C 1
ATOM 726 O O . PHE A 1 95 ? -0.274 -8.512 2.620 1.00 96.69 95 PHE A O 1
ATOM 733 N N . VAL A 1 96 ? 1.216 -10.165 2.253 1.00 98.25 96 VAL A N 1
ATOM 734 C CA . VAL A 1 96 ? 1.182 -10.706 3.622 1.00 98.25 96 VAL A CA 1
ATOM 735 C C . VAL A 1 96 ? 1.573 -9.632 4.637 1.00 98.25 96 VAL A C 1
ATOM 737 O O . VAL A 1 96 ? 0.873 -9.428 5.628 1.00 98.25 96 VAL A O 1
ATOM 740 N N . ILE A 1 97 ? 2.642 -8.884 4.361 1.00 98.31 97 ILE A N 1
ATOM 741 C CA . ILE A 1 97 ? 3.104 -7.787 5.217 1.00 98.31 97 ILE A CA 1
ATOM 742 C C . ILE A 1 97 ? 2.047 -6.683 5.308 1.00 98.31 97 ILE A C 1
ATOM 744 O O . ILE A 1 97 ? 1.795 -6.180 6.403 1.00 98.31 97 ILE A O 1
ATOM 748 N N . GLY A 1 98 ? 1.380 -6.344 4.201 1.00 96.88 98 GLY A N 1
ATOM 749 C CA . GLY A 1 98 ? 0.279 -5.378 4.211 1.00 9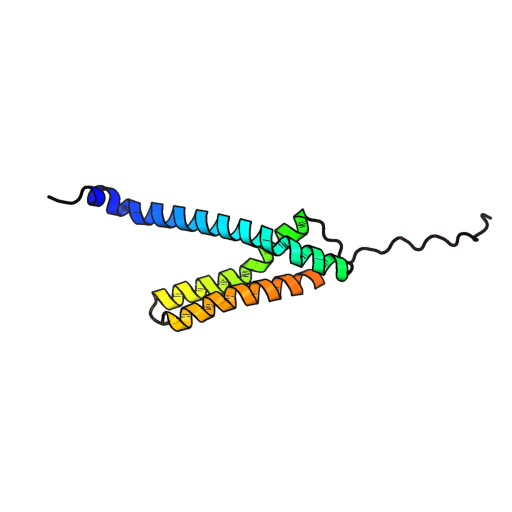6.88 98 GLY A CA 1
ATOM 750 C C . GLY A 1 98 ? -0.852 -5.776 5.166 1.00 96.88 98 GLY A C 1
ATOM 751 O O . GLY A 1 98 ? -1.332 -4.947 5.939 1.00 96.88 98 GLY A O 1
ATOM 752 N N . TRP A 1 99 ? -1.237 -7.056 5.182 1.00 97.81 99 TRP A N 1
ATOM 753 C CA . TRP A 1 99 ? -2.249 -7.576 6.111 1.00 97.81 99 TRP A CA 1
ATOM 754 C C . TRP A 1 99 ? -1.789 -7.571 7.571 1.00 97.81 99 TRP A C 1
ATOM 756 O O . TRP A 1 99 ? -2.569 -7.203 8.453 1.00 97.81 99 TRP A O 1
ATOM 766 N N . ILE A 1 100 ? -0.525 -7.920 7.833 1.00 98.12 100 ILE A N 1
ATOM 767 C CA . ILE A 1 100 ? 0.068 -7.852 9.177 1.00 98.12 100 ILE A CA 1
ATOM 768 C C . ILE A 1 100 ? -0.000 -6.416 9.708 1.00 98.12 100 ILE A C 1
ATOM 770 O O . ILE A 1 100 ? -0.522 -6.182 10.799 1.00 98.12 100 ILE A O 1
ATOM 774 N N . TYR A 1 101 ? 0.454 -5.439 8.920 1.00 98.00 101 TYR A N 1
ATOM 775 C CA . TYR A 1 101 ? 0.422 -4.032 9.318 1.00 98.00 101 TYR A CA 1
ATOM 776 C C . TYR A 1 101 ? -1.002 -3.496 9.458 1.00 98.00 101 TYR A C 1
ATOM 778 O O . TYR A 1 101 ? -1.276 -2.758 10.404 1.00 98.00 101 TYR A O 1
ATOM 786 N N . ALA A 1 102 ? -1.928 -3.897 8.584 1.00 97.44 102 ALA A N 1
ATOM 787 C CA . ALA A 1 102 ? -3.331 -3.515 8.696 1.00 97.44 102 ALA A CA 1
ATOM 788 C C . ALA A 1 102 ? -3.923 -3.977 10.038 1.00 97.44 102 ALA A C 1
ATOM 790 O O . ALA A 1 102 ? -4.514 -3.167 10.755 1.00 97.44 102 ALA A O 1
ATOM 791 N N . ALA A 1 103 ? -3.688 -5.231 10.434 1.00 96.69 103 ALA A N 1
ATOM 792 C CA . ALA A 1 103 ? -4.145 -5.760 11.717 1.00 96.69 103 ALA A CA 1
ATOM 793 C C . ALA A 1 103 ? -3.461 -5.077 12.916 1.00 96.69 103 ALA A C 1
ATOM 795 O O . ALA A 1 103 ? -4.137 -4.634 13.847 1.00 96.69 103 ALA A O 1
ATOM 796 N N . MET A 1 104 ? -2.132 -4.934 12.886 1.00 97.25 104 MET A N 1
ATOM 797 C CA . MET A 1 104 ? -1.368 -4.296 13.965 1.00 97.25 104 MET A CA 1
ATOM 798 C C . MET A 1 104 ? -1.761 -2.831 14.167 1.00 97.25 104 MET A C 1
ATOM 800 O O . MET A 1 104 ? -1.848 -2.361 15.302 1.00 97.25 104 MET A O 1
ATOM 804 N N . SER A 1 105 ? -2.050 -2.111 13.081 1.00 96.38 105 SER A N 1
ATOM 805 C CA . SER A 1 105 ? -2.401 -0.691 13.126 1.00 96.38 105 SER A CA 1
ATOM 806 C C . SER A 1 105 ? -3.653 -0.407 13.969 1.00 96.38 105 SER A C 1
ATOM 808 O O . SER A 1 105 ? -3.727 0.622 14.642 1.00 96.38 105 SER A O 1
ATOM 810 N N . LEU A 1 106 ? -4.600 -1.353 14.036 1.00 96.19 106 LEU A N 1
ATOM 811 C CA . LEU A 1 106 ? -5.824 -1.229 14.835 1.00 96.19 106 LEU A CA 1
ATOM 812 C C . LEU A 1 106 ? -5.557 -1.154 16.341 1.00 96.19 106 LEU A C 1
ATOM 814 O O . LEU A 1 106 ? -6.374 -0.601 17.078 1.00 96.19 106 LEU A O 1
ATOM 818 N N . VAL A 1 107 ? -4.420 -1.670 16.819 1.00 95.38 107 VAL A N 1
ATOM 819 C CA . VAL A 1 107 ? -4.035 -1.573 18.235 1.00 95.38 107 VAL A CA 1
ATOM 820 C C . VAL A 1 107 ? -3.795 -0.117 18.642 1.00 95.38 107 VAL A C 1
ATOM 822 O O . VAL A 1 107 ? -4.144 0.260 19.765 1.00 95.38 107 VAL A O 1
ATOM 825 N N . PHE A 1 108 ? -3.297 0.695 17.707 1.00 95.12 108 PHE A N 1
ATOM 826 C CA . PHE A 1 108 ? -2.982 2.113 17.885 1.00 95.12 108 PHE A CA 1
ATOM 827 C C . PHE A 1 108 ? -4.176 3.039 17.635 1.00 95.12 108 PHE A C 1
ATOM 829 O O . PHE A 1 108 ? -4.133 4.213 17.997 1.00 95.12 108 PHE A O 1
ATOM 836 N N . VAL A 1 109 ? -5.265 2.531 17.051 1.00 95.06 109 VAL A N 1
ATOM 837 C CA . VAL A 1 109 ? -6.502 3.304 16.904 1.00 95.06 109 VAL A CA 1
ATOM 838 C C . VAL A 1 109 ? -7.135 3.508 18.287 1.00 95.06 109 VAL A C 1
ATOM 840 O O . VAL A 1 109 ? -7.262 2.535 19.043 1.00 95.06 109 VAL A O 1
ATOM 843 N N . PRO A 1 110 ? -7.580 4.730 18.641 1.00 93.31 110 PRO A N 1
ATOM 844 C CA . PRO 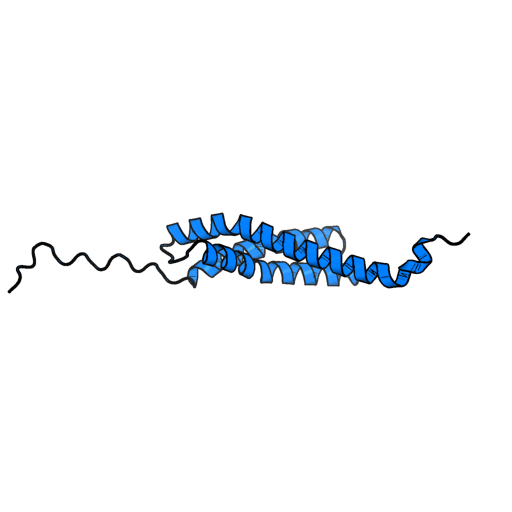A 1 110 ? -8.269 4.974 19.903 1.00 93.31 110 PRO A CA 1
ATOM 845 C C . PRO A 1 110 ? -9.448 4.020 20.104 1.00 93.31 110 PRO A C 1
ATOM 847 O O . PRO A 1 110 ? -10.186 3.701 19.166 1.00 93.31 110 PRO A O 1
ATOM 850 N N . ARG A 1 111 ? -9.639 3.552 21.338 1.00 91.25 111 ARG A N 1
ATOM 851 C CA . ARG A 1 111 ? -10.847 2.799 21.684 1.00 91.25 111 ARG A CA 1
ATOM 852 C C . ARG A 1 111 ? -12.051 3.730 21.585 1.00 91.25 111 ARG A C 1
ATOM 854 O O . ARG A 1 111 ? -11.968 4.890 21.980 1.00 91.25 111 ARG A O 1
ATOM 861 N N . ALA A 1 112 ? -13.161 3.215 21.071 1.00 87.69 112 ALA A N 1
ATOM 862 C CA . ALA A 1 112 ? -14.443 3.871 21.230 1.00 87.69 112 ALA A CA 1
ATOM 863 C C . ALA A 1 112 ? -14.699 3.976 22.735 1.00 87.69 112 ALA A C 1
ATOM 865 O O . ALA A 1 112 ? -14.751 2.961 23.435 1.00 87.69 112 ALA A O 1
ATOM 866 N N . THR A 1 113 ? -14.772 5.199 23.255 1.00 77.88 113 THR A N 1
ATOM 867 C CA . THR A 1 113 ? -15.247 5.409 24.615 1.00 77.88 113 THR A CA 1
ATOM 868 C C . THR A 1 113 ? -16.654 4.827 24.668 1.00 77.88 113 THR A C 1
ATOM 870 O O . THR A 1 113 ? -17.512 5.176 23.856 1.00 77.88 113 THR A O 1
ATOM 873 N N . GLY A 1 114 ? -16.875 3.864 25.567 1.00 66.69 114 GLY A N 1
ATOM 874 C CA . GLY A 1 114 ? -18.223 3.369 25.819 1.00 66.69 114 GLY A CA 1
ATOM 875 C C . GLY A 1 114 ? -19.136 4.547 26.150 1.00 66.69 114 GLY A C 1
ATOM 876 O O . GLY A 1 114 ? -18.659 5.589 26.614 1.00 66.69 114 GLY A O 1
ATOM 877 N N . ALA A 1 115 ? -20.441 4.398 25.909 1.00 61.97 115 ALA A N 1
ATOM 878 C CA . ALA A 1 115 ? -21.404 5.390 26.372 1.00 61.97 115 ALA A CA 1
ATOM 879 C C . ALA A 1 115 ? -21.089 5.726 27.843 1.00 61.97 115 ALA A C 1
ATOM 881 O O . ALA A 1 115 ? -20.863 4.787 28.619 1.00 61.97 115 ALA A O 1
ATOM 882 N N . PRO A 1 116 ? -21.015 7.019 28.229 1.00 61.97 116 PRO A N 1
ATOM 883 C CA . PRO A 1 116 ? -20.803 7.375 29.624 1.00 61.97 116 PRO A CA 1
ATOM 884 C C . PRO A 1 116 ? -21.812 6.582 30.456 1.00 61.97 116 PRO A C 1
ATOM 886 O O . PRO A 1 116 ? -22.965 6.464 30.017 1.00 61.97 116 PRO A O 1
ATOM 889 N N . PRO A 1 117 ? -21.393 5.974 31.585 1.00 63.91 117 PRO A N 1
ATOM 890 C CA . PRO A 1 117 ? -22.268 5.118 32.366 1.00 63.91 117 PRO A CA 1
ATOM 891 C C . PRO A 1 117 ? -23.568 5.876 32.587 1.00 63.91 117 PRO A C 1
ATOM 893 O O . PRO A 1 117 ? -23.553 6.988 33.121 1.00 63.91 117 PRO A O 1
ATOM 896 N N . LYS A 1 118 ? -24.669 5.314 32.072 1.00 68.38 118 LYS A N 1
ATOM 897 C CA . LYS A 1 118 ? -25.998 5.914 32.167 1.00 68.38 118 LYS A CA 1
ATOM 898 C C . LYS A 1 118 ? -26.192 6.195 33.653 1.00 68.38 118 LYS A C 1
ATOM 900 O O . LYS A 1 118 ? -26.208 5.254 34.447 1.00 68.38 118 LYS A O 1
ATOM 905 N N . GLY A 1 119 ? -26.183 7.476 34.034 1.00 71.25 119 GLY A N 1
ATOM 906 C CA . GLY A 1 119 ? -26.221 7.870 35.439 1.00 71.25 119 GLY A CA 1
ATOM 907 C C . GLY A 1 119 ? -27.360 7.128 36.124 1.00 71.25 119 GLY A C 1
ATOM 908 O O . GLY A 1 119 ? -28.410 6.956 35.504 1.00 71.25 119 GLY A O 1
ATOM 909 N N . ASN A 1 120 ? -27.121 6.631 37.344 1.00 75.31 120 ASN A N 1
ATOM 910 C CA . ASN A 1 120 ? -28.067 5.758 38.038 1.00 75.31 120 ASN A CA 1
ATOM 911 C C . ASN A 1 120 ? -29.497 6.332 37.907 1.00 75.31 120 ASN A C 1
ATOM 913 O O . ASN A 1 120 ? -29.745 7.415 38.449 1.00 75.31 120 ASN A O 1
ATOM 917 N N . PRO A 1 121 ? -30.422 5.639 37.211 1.00 73.81 121 PRO A N 1
ATOM 918 C CA . PRO A 1 121 ? -31.769 6.149 36.959 1.00 73.81 121 PRO A CA 1
ATOM 919 C C . PRO A 1 121 ? -32.587 6.321 38.249 1.00 73.81 121 PRO A C 1
ATOM 921 O O . P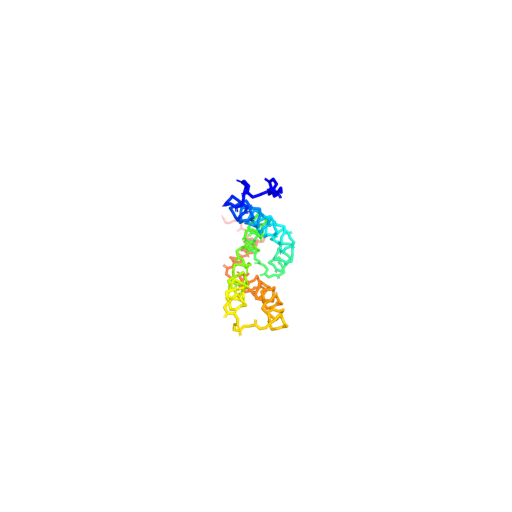RO A 1 121 ? -33.620 6.980 38.237 1.00 73.81 121 PRO A O 1
ATOM 924 N N . PHE A 1 122 ? -32.099 5.786 39.373 1.00 79.19 122 PHE A N 1
ATOM 925 C CA . PHE A 1 122 ? -32.687 5.912 40.704 1.00 79.19 122 PHE A CA 1
ATOM 926 C C . PHE A 1 122 ? -32.002 6.964 41.587 1.00 79.19 122 PHE A C 1
ATOM 928 O O . PHE A 1 122 ? -32.344 7.099 42.764 1.00 79.19 122 PHE A O 1
ATOM 935 N N . LYS A 1 123 ? -31.025 7.724 41.070 1.00 79.12 123 LYS A N 1
ATOM 936 C CA . LYS A 1 123 ? -30.383 8.789 41.849 1.00 79.12 123 LYS A CA 1
ATOM 937 C C . LYS A 1 123 ? -31.375 9.949 42.007 1.00 79.12 123 LYS A C 1
ATOM 939 O O . LYS A 1 123 ? -31.523 10.771 41.105 1.00 79.12 123 LYS A O 1
ATOM 944 N N . LYS A 1 124 ? -32.077 10.005 43.147 1.00 70.44 124 LYS A N 1
ATOM 945 C CA . LYS A 1 124 ? -32.945 11.140 43.510 1.00 70.44 124 LYS A CA 1
ATOM 946 C C . LYS A 1 124 ? -32.131 12.437 43.447 1.00 70.44 124 LYS A C 1
ATOM 948 O O . LYS A 1 124 ? -31.064 12.520 44.058 1.00 70.44 124 LYS A O 1
ATOM 953 N N . LYS A 1 125 ? -32.635 13.432 42.710 1.00 67.88 125 LYS A N 1
ATOM 954 C CA . LYS A 1 125 ? -32.123 14.807 42.764 1.00 67.88 125 LYS A CA 1
ATOM 955 C C . LYS A 1 125 ? -32.348 15.313 44.194 1.00 67.88 125 LYS A C 1
ATOM 957 O O . LYS A 1 125 ? -33.488 15.297 44.654 1.00 67.88 125 LYS A O 1
ATOM 962 N N . ARG A 1 126 ? -31.262 15.625 44.902 1.00 60.88 126 ARG A N 1
ATOM 963 C CA . ARG A 1 126 ? -31.306 16.378 46.160 1.00 60.88 126 ARG A CA 1
ATOM 964 C C . ARG A 1 126 ? -31.459 17.855 45.848 1.00 60.88 126 ARG A C 1
ATOM 966 O O . ARG A 1 126 ? -30.898 18.264 44.806 1.00 60.88 126 ARG A O 1
#

pLDDT: mean 92.69, std 9.14, range [60.88, 98.31]